Protein AF-A0A4P8PVF9-F1 (afdb_monomer_lite)

Sequence (149 aa):
MHSYWLTDNANLEQFVADELQYGLQVALESQFLSGSGASPQLDGILGVSGIQVQAYANNLLTTTRQAITKAETAGHEPGLFVLSPGDWESLELARTDTVGQLELGRPVDRTARKVWGVPVVVTTALPAKTGALLDLASVGISTDSTASR

Foldseek 3Di:
DDPPPCVVDVVNVVVVVVVVVVVVVVVVLLLQAPFPVPPPGNQHPVNDPPDDDQDDDPAPLVSVVVVCVVCVVVVFHQAEKEAEPVNLVSQQLDDPDPPRARPCHDNDPPVQCDRPNHHYDYDNSDDHPDMDGDRPVPDDDDDPPPPPD

Structure (mmCIF, N/CA/C/O backbone):
data_AF-A0A4P8PVF9-F1
#
_entry.id   AF-A0A4P8PVF9-F1
#
loop_
_atom_site.group_PDB
_atom_site.id
_atom_site.type_symbol
_atom_site.label_atom_id
_atom_site.label_alt_id
_atom_site.label_comp_id
_atom_site.label_asym_id
_atom_site.label_entity_id
_atom_site.label_seq_id
_atom_site.pdbx_PDB_ins_code
_atom_site.Cartn_x
_atom_site.Cartn_y
_atom_site.Cartn_z
_atom_site.occupancy
_atom_site.B_iso_or_equiv
_atom_site.au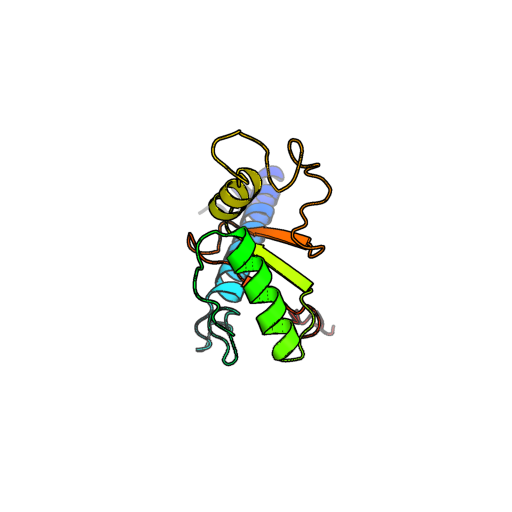th_seq_id
_atom_site.auth_comp_id
_atom_site.auth_asym_id
_atom_site.auth_atom_id
_atom_site.pdbx_PDB_model_num
ATOM 1 N N . MET A 1 1 ? -27.468 13.811 30.538 1.00 46.66 1 MET A N 1
ATOM 2 C CA . MET A 1 1 ? -27.845 14.486 29.283 1.00 46.66 1 MET A CA 1
ATOM 3 C C . MET A 1 1 ? -28.122 13.386 28.249 1.00 46.66 1 MET A C 1
ATOM 5 O O . MET A 1 1 ? -27.206 12.654 27.927 1.00 46.66 1 MET A O 1
ATOM 9 N N . HIS A 1 2 ? -29.393 13.199 27.861 1.00 52.28 2 HIS A N 1
ATOM 10 C CA . HIS A 1 2 ? -29.855 12.553 26.606 1.00 52.28 2 HIS A CA 1
ATOM 11 C C . HIS A 1 2 ? -29.751 11.029 26.360 1.00 52.28 2 HIS A C 1
ATOM 13 O O . HIS A 1 2 ? -29.410 10.627 25.259 1.00 52.28 2 HIS A O 1
ATOM 19 N N . SER A 1 3 ? -30.173 10.161 27.294 1.00 54.78 3 SER A N 1
ATOM 20 C CA . SER A 1 3 ? -30.532 8.765 26.923 1.00 54.78 3 SER A CA 1
ATOM 21 C C . SER A 1 3 ? -31.911 8.674 26.243 1.00 54.78 3 SER A C 1
ATOM 23 O O . SER A 1 3 ? -32.094 7.869 25.335 1.00 54.78 3 SER A O 1
ATOM 25 N N . TYR A 1 4 ? -32.847 9.555 26.617 1.00 53.44 4 TYR A N 1
ATOM 26 C CA . TYR A 1 4 ? -34.208 9.576 26.066 1.00 53.44 4 TYR A CA 1
ATOM 27 C C . TYR A 1 4 ? -34.294 10.058 24.610 1.00 53.44 4 TYR A C 1
ATOM 29 O O . TYR A 1 4 ? -35.262 9.756 23.938 1.00 53.44 4 TYR A O 1
ATOM 37 N N . TRP A 1 5 ? -33.305 10.800 24.103 1.00 55.47 5 TRP A N 1
ATOM 38 C CA . TRP A 1 5 ? -33.324 11.281 22.711 1.00 55.47 5 TRP A CA 1
ATOM 39 C C . TRP A 1 5 ? -32.810 10.253 21.704 1.00 55.47 5 TRP A C 1
ATOM 41 O O . TRP A 1 5 ? -33.183 10.318 20.538 1.00 55.47 5 TRP A O 1
ATOM 51 N N . LEU A 1 6 ? -31.971 9.315 22.154 1.00 56.53 6 LEU A N 1
ATOM 52 C CA . LEU A 1 6 ? -31.525 8.189 21.333 1.00 56.53 6 LEU A CA 1
ATOM 53 C C . LEU A 1 6 ? -32.670 7.185 21.145 1.00 56.53 6 LEU A C 1
ATOM 55 O O . LEU A 1 6 ? -32.959 6.789 20.024 1.00 56.53 6 LEU A O 1
ATOM 59 N N . THR A 1 7 ? -33.406 6.893 22.220 1.00 58.69 7 THR A N 1
ATOM 60 C CA . THR A 1 7 ? -34.521 5.932 22.198 1.00 58.69 7 THR A CA 1
ATOM 61 C C . THR A 1 7 ? -35.754 6.425 21.437 1.00 58.69 7 THR A C 1
ATOM 63 O O . THR A 1 7 ? -36.505 5.612 20.907 1.00 58.69 7 THR A O 1
ATOM 66 N N . ASP A 1 8 ? -35.975 7.741 21.359 1.00 60.78 8 ASP A N 1
ATOM 67 C CA . ASP A 1 8 ? -37.139 8.334 20.674 1.00 60.78 8 ASP A CA 1
ATOM 68 C C . ASP A 1 8 ? -36.931 8.479 19.153 1.00 60.78 8 ASP A C 1
ATOM 70 O O . ASP A 1 8 ? -37.840 8.851 18.410 1.00 60.78 8 ASP A O 1
ATOM 74 N N . ASN A 1 9 ? -35.720 8.206 18.656 1.00 61.75 9 ASN A N 1
ATOM 75 C CA . ASN A 1 9 ? -35.395 8.330 17.242 1.00 61.75 9 ASN A CA 1
ATOM 76 C C . ASN A 1 9 ? -34.541 7.145 16.784 1.00 61.75 9 ASN A C 1
ATOM 78 O O . ASN A 1 9 ? -33.314 7.186 16.837 1.00 61.75 9 ASN A O 1
ATOM 82 N N . ALA A 1 10 ? -35.197 6.106 16.262 1.00 66.31 10 ALA A N 1
ATOM 83 C CA . ALA A 1 10 ? -34.534 4.907 15.737 1.00 66.31 10 ALA A CA 1
ATOM 84 C C . ALA A 1 10 ? -33.422 5.218 14.707 1.00 66.31 10 ALA A C 1
ATOM 86 O O . ALA A 1 10 ? -32.435 4.493 14.613 1.00 66.31 10 ALA A O 1
ATOM 87 N N . ASN A 1 11 ? -33.536 6.339 13.984 1.00 72.06 11 ASN A N 1
ATOM 88 C CA . ASN A 1 11 ? -32.516 6.796 13.040 1.00 72.06 11 ASN A CA 1
ATOM 89 C C . ASN A 1 11 ? -31.221 7.273 13.727 1.00 72.06 11 ASN A C 1
ATOM 91 O O . ASN A 1 11 ? -30.143 7.126 13.156 1.00 72.06 11 ASN A O 1
ATOM 95 N N . LEU A 1 12 ? -31.305 7.849 14.933 1.00 71.88 12 LEU A N 1
ATOM 96 C CA . LEU A 1 12 ? -30.134 8.317 15.683 1.00 71.88 12 LEU A CA 1
ATOM 97 C C . LEU A 1 12 ? -29.354 7.152 16.297 1.00 71.88 12 LEU A C 1
ATOM 99 O O . LEU A 1 12 ? -28.128 7.175 16.269 1.00 71.88 12 LEU A O 1
ATOM 103 N N . GLU A 1 13 ? -30.035 6.127 16.814 1.00 77.25 13 GLU A N 1
ATOM 104 C CA . GLU A 1 13 ? -29.367 4.914 17.310 1.00 77.25 13 GLU A CA 1
ATOM 105 C C . GLU A 1 13 ? -28.602 4.191 16.199 1.00 77.25 13 GLU A C 1
ATOM 107 O O . GLU A 1 13 ? -27.451 3.805 16.403 1.00 77.25 13 GLU A O 1
ATOM 112 N N . GLN A 1 14 ? -29.201 4.070 15.011 1.00 78.19 14 GLN A N 1
ATOM 113 C CA . GLN A 1 14 ? -28.540 3.457 13.862 1.00 78.19 14 GLN A CA 1
ATOM 114 C C . GLN A 1 14 ? -27.335 4.281 13.386 1.00 78.19 14 GLN A C 1
ATOM 116 O O . GLN A 1 14 ? -26.257 3.726 13.207 1.00 78.19 14 GLN A O 1
ATOM 121 N N . PHE A 1 15 ? -27.477 5.607 13.289 1.00 82.06 15 PHE A N 1
ATOM 122 C CA . PHE A 1 15 ? -26.365 6.497 12.943 1.00 82.06 15 PHE A CA 1
ATOM 123 C C . PHE A 1 15 ? -25.193 6.383 13.930 1.00 82.06 15 PHE A C 1
ATOM 125 O O . PHE A 1 15 ? -24.042 6.274 13.517 1.00 82.06 15 PHE A O 1
ATOM 132 N N . VAL A 1 16 ? -25.467 6.363 15.239 1.00 82.62 16 VAL A N 1
ATOM 133 C CA . VAL A 1 16 ? -24.418 6.206 16.260 1.00 82.62 16 VAL A CA 1
ATOM 134 C C . VAL A 1 16 ? -23.756 4.830 16.167 1.00 82.62 16 VAL A C 1
ATOM 136 O O . VAL A 1 16 ? -22.538 4.737 16.307 1.00 82.62 16 VAL A O 1
ATOM 139 N N . ALA A 1 17 ? -24.523 3.765 15.925 1.00 83.06 17 ALA A N 1
ATOM 140 C CA . ALA A 1 17 ? -23.966 2.427 15.748 1.00 83.06 17 ALA A CA 1
ATOM 141 C C . ALA A 1 17 ? -23.040 2.348 14.522 1.00 83.06 17 ALA A C 1
ATOM 143 O O . ALA A 1 17 ? -21.943 1.797 14.633 1.00 83.06 17 ALA A O 1
ATOM 144 N N . ASP A 1 18 ? -23.444 2.941 13.397 1.00 84.25 18 ASP A N 1
ATOM 145 C CA . ASP A 1 18 ? -22.655 2.975 12.163 1.00 84.25 18 ASP A CA 1
ATOM 146 C C . ASP A 1 18 ? -21.354 3.777 12.351 1.00 84.25 18 ASP A C 1
ATOM 148 O O . ASP A 1 18 ? -20.274 3.304 11.992 1.00 84.25 18 ASP A O 1
ATOM 152 N N . GLU A 1 19 ? -21.420 4.942 13.002 1.00 86.31 19 GLU A N 1
ATOM 153 C CA . GLU A 1 19 ? -20.244 5.770 13.306 1.00 86.31 19 GLU A CA 1
ATOM 154 C C . GLU A 1 19 ? -19.276 5.087 14.286 1.00 86.31 19 GLU A C 1
ATOM 156 O O . GLU A 1 19 ? -18.059 5.166 14.117 1.00 86.31 19 GLU A O 1
ATOM 161 N N . LEU A 1 20 ? -19.781 4.370 15.297 1.00 85.88 20 LEU A N 1
ATOM 162 C CA . LEU A 1 20 ? -18.934 3.613 16.227 1.00 85.88 20 LEU A CA 1
ATOM 163 C C . LEU A 1 20 ? -18.241 2.433 15.538 1.00 85.88 20 LEU A C 1
ATOM 165 O O . LEU A 1 20 ? -17.064 2.180 15.800 1.00 85.88 20 LEU A O 1
ATOM 169 N N . GLN A 1 21 ? -18.944 1.721 14.653 1.00 84.56 21 GLN A N 1
ATOM 170 C CA . GLN A 1 21 ? -18.345 0.645 13.862 1.00 84.56 21 GLN A CA 1
ATOM 171 C C . GLN A 1 21 ? -17.288 1.185 12.900 1.00 84.56 21 GLN A C 1
ATOM 173 O O . GLN A 1 21 ? -16.193 0.625 12.823 1.00 84.56 21 GLN A O 1
ATOM 178 N N . TYR A 1 22 ? -17.577 2.292 12.216 1.00 83.56 22 TYR A N 1
ATOM 179 C CA . TYR A 1 22 ? -16.619 2.964 11.345 1.00 83.56 22 TYR A CA 1
ATOM 180 C C . TYR A 1 22 ? -15.387 3.437 12.126 1.00 83.56 22 TYR A C 1
ATOM 182 O O . TYR A 1 22 ? -14.256 3.123 11.755 1.00 83.56 22 TYR A O 1
ATOM 190 N N . GLY A 1 23 ? -15.588 4.110 13.261 1.00 82.75 23 GLY A N 1
ATOM 191 C CA . GLY A 1 23 ? -14.505 4.563 14.131 1.00 82.75 23 GLY A CA 1
ATOM 192 C C . GLY A 1 23 ? -13.631 3.414 14.638 1.00 82.75 23 GLY A C 1
ATOM 193 O O . GLY A 1 23 ? -12.407 3.541 14.664 1.00 82.75 23 GLY A O 1
ATOM 194 N N . LEU A 1 24 ? -14.234 2.268 14.975 1.00 85.50 24 LEU A N 1
ATOM 195 C CA . LEU A 1 24 ? -13.498 1.063 15.359 1.00 85.50 24 LEU A CA 1
ATOM 196 C C . LEU A 1 24 ? -12.661 0.511 14.199 1.00 85.50 24 LEU A C 1
ATOM 198 O O . LEU A 1 24 ? -11.503 0.159 14.412 1.00 85.50 24 LEU A O 1
ATOM 202 N N . GLN A 1 25 ? -13.213 0.452 12.985 1.00 81.44 25 GLN A N 1
ATOM 203 C CA . GLN A 1 25 ? -12.480 -0.009 11.801 1.00 81.44 25 GLN A CA 1
ATOM 204 C C . GLN A 1 25 ? -11.290 0.901 11.484 1.00 81.44 25 GLN A C 1
ATOM 206 O O . GLN A 1 25 ? -10.190 0.403 11.259 1.00 81.44 25 GLN A O 1
ATOM 211 N N . VAL A 1 26 ? -11.475 2.221 11.554 1.00 80.75 26 VAL A N 1
ATOM 212 C CA . VAL A 1 26 ? -10.398 3.204 11.350 1.00 80.75 26 VAL A CA 1
ATOM 213 C C . VAL A 1 26 ? -9.315 3.075 12.425 1.00 80.75 26 VAL A C 1
ATOM 215 O O . VAL A 1 26 ? -8.121 3.093 12.118 1.00 80.75 26 VAL A O 1
ATOM 218 N N . ALA A 1 27 ? -9.709 2.913 13.691 1.00 80.31 27 ALA A N 1
ATOM 219 C CA . ALA A 1 27 ? -8.764 2.704 14.785 1.00 80.31 27 ALA A CA 1
ATOM 220 C C . ALA A 1 27 ? -7.977 1.396 14.607 1.00 80.31 27 ALA A C 1
ATOM 222 O O . ALA A 1 27 ? -6.762 1.378 14.807 1.00 80.31 27 ALA A O 1
ATOM 223 N N . LEU A 1 28 ? -8.648 0.322 14.185 1.00 80.19 28 LEU A N 1
ATOM 224 C CA . LEU A 1 28 ? -8.027 -0.972 13.923 1.00 80.19 28 LEU A CA 1
ATOM 225 C C . LEU A 1 28 ? -7.075 -0.918 12.723 1.00 80.19 28 LEU A C 1
ATOM 227 O O . LEU A 1 28 ? -5.984 -1.468 12.816 1.00 80.19 28 LEU A O 1
ATOM 231 N N . GLU A 1 29 ? -7.425 -0.226 11.636 1.00 75.56 29 GLU A N 1
ATOM 232 C CA . GLU A 1 29 ? -6.534 -0.027 10.484 1.00 75.56 29 GLU A CA 1
ATOM 233 C C . GLU A 1 29 ? -5.267 0.742 10.887 1.00 75.56 29 GLU A C 1
ATOM 235 O O . GLU A 1 29 ? -4.154 0.325 10.563 1.00 75.56 29 GLU A O 1
ATOM 240 N N . SER A 1 30 ? -5.413 1.816 11.670 1.00 77.56 30 SER A N 1
ATOM 241 C CA . SER A 1 30 ? -4.278 2.581 12.206 1.00 77.56 30 SER A CA 1
ATOM 242 C C . SER A 1 30 ? -3.368 1.717 13.083 1.00 77.56 30 SER A C 1
ATOM 244 O O . SER A 1 30 ? -2.140 1.744 12.948 1.00 77.56 30 SER A O 1
ATOM 246 N N . GLN A 1 31 ? -3.973 0.901 13.946 1.00 74.69 31 GLN A N 1
ATOM 247 C CA . GLN A 1 31 ? -3.272 0.004 14.853 1.00 74.69 31 GLN A CA 1
ATOM 248 C C . GLN A 1 31 ? -2.575 -1.147 14.110 1.00 74.69 31 GLN A C 1
ATOM 250 O O . GLN A 1 31 ? -1.447 -1.497 14.450 1.00 74.69 31 GLN A O 1
ATOM 255 N N . PHE A 1 32 ? -3.211 -1.698 13.075 1.00 73.62 32 PHE A N 1
ATOM 256 C CA . PHE A 1 32 ? -2.640 -2.718 12.199 1.00 73.62 32 PHE A CA 1
ATOM 257 C C . PHE A 1 32 ? -1.461 -2.178 11.390 1.00 73.62 32 PHE A C 1
ATOM 259 O O . PHE A 1 32 ? -0.476 -2.882 11.194 1.00 73.62 32 PHE A O 1
ATOM 266 N N . LEU A 1 33 ? -1.526 -0.929 10.928 1.00 71.31 33 LEU A N 1
ATOM 267 C CA . LEU A 1 33 ? -0.447 -0.339 10.141 1.00 71.31 33 LEU A CA 1
ATOM 268 C C . LEU A 1 33 ? 0.723 0.121 11.011 1.00 71.31 33 LEU A C 1
ATOM 270 O O . LEU A 1 33 ? 1.871 -0.203 10.719 1.00 71.31 33 LEU A O 1
ATOM 274 N N . SER A 1 34 ? 0.441 0.868 12.076 1.00 71.56 34 SER A N 1
ATOM 275 C CA . SER A 1 34 ? 1.439 1.670 12.802 1.00 71.56 34 SER A CA 1
ATOM 276 C C . SER A 1 34 ? 1.550 1.357 14.294 1.00 71.56 34 SER A C 1
ATOM 278 O O . SER A 1 34 ? 2.198 2.093 15.038 1.00 71.56 34 SER A O 1
ATOM 280 N N . GLY A 1 35 ? 0.925 0.273 14.744 1.00 71.19 35 GLY A N 1
ATOM 281 C CA . GLY A 1 35 ? 0.974 -0.151 16.129 1.00 71.19 35 GLY A CA 1
ATOM 282 C C . GLY A 1 35 ? 2.394 -0.285 16.683 1.00 71.19 35 GLY A C 1
ATOM 283 O O . GLY A 1 35 ? 3.275 -0.870 16.055 1.00 71.19 35 GLY A O 1
ATOM 284 N N . SER A 1 36 ? 2.620 0.281 17.869 1.00 66.12 36 SER A N 1
ATOM 285 C CA . SER A 1 36 ? 3.939 0.355 18.505 1.00 66.12 36 SER A CA 1
ATOM 286 C C . SER A 1 36 ? 4.381 -0.942 19.192 1.00 66.12 36 SER A C 1
ATOM 288 O O . SER A 1 36 ? 5.495 -0.978 19.711 1.00 66.12 36 SER A O 1
ATOM 290 N N . GLY A 1 37 ? 3.520 -1.966 19.260 1.00 66.00 37 GLY A N 1
ATOM 291 C CA . GLY A 1 37 ? 3.812 -3.237 19.935 1.00 66.00 37 GLY A CA 1
ATOM 292 C C . GLY A 1 37 ? 3.892 -3.171 21.464 1.00 66.00 37 GLY A C 1
ATOM 293 O O . GLY A 1 37 ? 4.073 -4.186 22.137 1.00 66.00 37 GLY A O 1
ATOM 294 N N . ALA A 1 38 ? 3.761 -1.977 22.049 1.00 71.50 38 ALA A N 1
ATOM 295 C CA . ALA A 1 38 ? 3.742 -1.779 23.490 1.00 71.50 38 ALA A CA 1
ATOM 296 C C . ALA A 1 38 ? 2.294 -1.748 23.981 1.00 71.50 38 ALA A C 1
ATOM 298 O O . ALA A 1 38 ? 1.512 -0.929 23.517 1.00 71.50 38 ALA A O 1
ATOM 299 N N . SER A 1 39 ? 1.941 -2.608 24.939 1.00 68.56 39 SER A N 1
ATOM 300 C CA . SER A 1 39 ? 0.583 -2.656 25.502 1.00 68.56 39 SER A CA 1
ATOM 301 C C . SER A 1 39 ? 0.092 -1.258 25.923 1.00 68.56 39 SER A C 1
ATOM 303 O O . SER A 1 39 ? 0.815 -0.577 26.661 1.00 68.56 39 SER A O 1
ATOM 305 N N . PRO A 1 40 ? -1.117 -0.817 25.508 1.00 69.19 40 PRO A N 1
ATOM 306 C CA . PRO A 1 40 ? -2.213 -1.582 24.882 1.00 69.19 40 PRO A CA 1
ATOM 307 C C . PRO A 1 40 ? -2.218 -1.645 23.337 1.00 69.19 40 PRO A C 1
ATOM 309 O O . PRO A 1 40 ? -3.196 -2.106 22.751 1.00 69.19 40 PRO A O 1
ATOM 312 N N . GLN A 1 41 ? -1.180 -1.162 22.658 1.00 72.44 41 GLN A N 1
ATOM 313 C CA . GLN A 1 41 ? -1.082 -1.137 21.198 1.00 72.44 41 GLN A CA 1
ATOM 314 C C . GLN A 1 41 ? -0.634 -2.501 20.630 1.00 72.44 41 GLN A C 1
ATOM 316 O O . GLN A 1 41 ? 0.323 -3.095 21.118 1.00 72.44 41 GLN A O 1
ATOM 321 N N . LEU A 1 42 ? -1.307 -2.979 19.573 1.00 70.06 42 LEU A N 1
ATOM 322 C CA . LEU A 1 42 ? -0.878 -4.126 18.752 1.00 70.06 42 LEU A CA 1
ATOM 323 C C . LEU A 1 42 ? 0.466 -3.852 18.056 1.00 70.06 42 LEU A C 1
ATOM 325 O O . LEU A 1 42 ? 0.834 -2.692 17.853 1.00 70.06 42 LEU A O 1
ATOM 329 N N . ASP A 1 43 ? 1.148 -4.912 17.626 1.00 71.94 43 ASP A N 1
ATOM 330 C CA . ASP A 1 43 ? 2.282 -4.828 16.703 1.00 71.94 43 ASP A CA 1
ATOM 331 C C . ASP A 1 43 ? 1.788 -4.431 15.305 1.00 71.94 43 ASP A C 1
ATOM 333 O O . ASP A 1 43 ? 1.051 -5.173 14.654 1.00 71.94 43 ASP A O 1
ATOM 337 N N . GLY A 1 44 ? 2.170 -3.241 14.843 1.00 69.00 44 GLY A N 1
ATOM 338 C CA . GLY A 1 44 ? 1.840 -2.774 13.502 1.00 69.00 44 GLY A CA 1
ATOM 339 C C . GLY A 1 44 ? 2.729 -3.427 12.451 1.00 69.00 44 GLY A C 1
ATOM 340 O O . GLY A 1 44 ? 3.930 -3.581 12.664 1.00 69.00 44 GLY A O 1
ATOM 341 N N . ILE A 1 45 ? 2.177 -3.732 11.277 1.00 70.06 45 ILE A N 1
ATOM 342 C CA . ILE A 1 45 ? 2.882 -4.375 10.159 1.00 70.06 45 ILE A CA 1
ATOM 343 C C . ILE A 1 45 ? 4.107 -3.583 9.678 1.00 70.06 45 ILE A C 1
ATOM 345 O O . ILE A 1 45 ? 5.050 -4.172 9.157 1.00 70.06 45 ILE A O 1
ATOM 349 N N . LEU A 1 46 ? 4.126 -2.260 9.883 1.00 67.12 46 LEU A N 1
ATOM 350 C CA . LEU A 1 46 ? 5.267 -1.399 9.555 1.00 67.12 46 LEU A CA 1
ATOM 351 C C . LEU A 1 46 ? 6.377 -1.420 10.622 1.00 67.12 46 LEU A C 1
ATOM 353 O O . LEU A 1 46 ? 7.479 -0.944 10.356 1.00 67.12 46 LEU A O 1
ATOM 357 N N . GLY A 1 47 ? 6.094 -1.941 11.819 1.00 59.09 47 GLY A N 1
ATOM 358 C CA . GLY A 1 47 ? 7.027 -2.048 12.944 1.00 59.09 47 GLY A CA 1
ATOM 359 C C . GLY A 1 47 ? 7.564 -3.461 13.193 1.00 59.09 47 GLY A C 1
ATOM 360 O O . GLY A 1 47 ? 8.464 -3.622 14.017 1.00 59.09 47 GLY A O 1
ATOM 361 N N . VAL A 1 48 ? 7.047 -4.481 12.495 1.00 61.53 48 VAL A N 1
ATOM 362 C CA . VAL A 1 48 ? 7.492 -5.874 12.667 1.00 61.53 48 VAL A CA 1
ATOM 363 C C . VAL A 1 48 ? 8.928 -6.046 12.160 1.00 61.53 48 VAL A C 1
ATOM 365 O O . VAL A 1 48 ? 9.335 -5.501 11.133 1.00 61.53 48 VAL A O 1
ATOM 368 N N . SER A 1 49 ? 9.727 -6.825 12.886 1.00 52.44 49 SER A N 1
ATOM 369 C CA . SER A 1 49 ? 11.076 -7.190 12.459 1.00 52.44 49 SER A CA 1
ATOM 370 C C . SER A 1 49 ? 11.034 -8.121 11.236 1.00 52.44 49 SER A C 1
ATOM 372 O O . SER A 1 49 ? 10.197 -9.010 11.140 1.00 52.44 49 SER A O 1
ATOM 374 N N . GLY A 1 50 ? 11.942 -7.916 10.275 1.00 60.34 50 GLY A N 1
ATOM 375 C CA . GLY A 1 50 ? 12.004 -8.716 9.038 1.00 60.34 50 GLY A CA 1
ATOM 376 C C . GLY A 1 50 ? 11.527 -8.000 7.769 1.00 60.34 50 GLY A C 1
ATOM 377 O O . GLY A 1 50 ? 11.590 -8.584 6.687 1.00 60.34 50 GLY A O 1
ATOM 378 N N . ILE A 1 51 ? 11.122 -6.728 7.863 1.00 70.50 51 ILE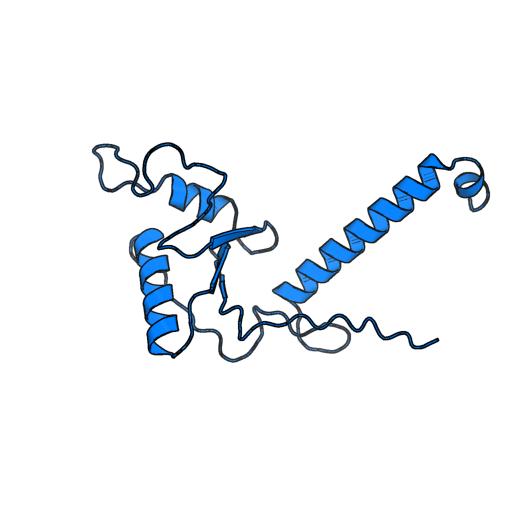 A N 1
ATOM 379 C CA . ILE A 1 51 ? 10.758 -5.916 6.694 1.00 70.50 51 ILE A CA 1
ATOM 380 C C . ILE A 1 51 ? 11.960 -5.760 5.756 1.00 70.50 51 ILE A C 1
ATOM 382 O O . ILE A 1 51 ? 13.015 -5.234 6.119 1.00 70.50 51 ILE A O 1
ATOM 386 N N . GLN A 1 52 ? 11.772 -6.171 4.504 1.00 71.25 52 GLN A N 1
ATOM 387 C CA . GLN A 1 52 ? 12.729 -5.928 3.435 1.00 71.25 52 GLN A CA 1
ATOM 388 C C . GLN A 1 52 ? 12.504 -4.538 2.841 1.00 71.25 52 GLN A C 1
ATOM 390 O O . GLN A 1 52 ? 11.551 -4.304 2.105 1.00 71.25 52 GLN A O 1
ATOM 395 N N . VAL A 1 53 ? 13.418 -3.608 3.116 1.00 79.44 53 VAL A N 1
ATOM 396 C CA . VAL A 1 53 ? 13.351 -2.256 2.543 1.00 79.44 53 VAL A CA 1
ATOM 397 C C . VAL A 1 53 ? 13.883 -2.277 1.112 1.00 79.44 53 VAL A C 1
ATOM 399 O O . VAL A 1 53 ? 15.047 -2.617 0.885 1.00 79.44 53 VAL A O 1
ATOM 402 N N . GLN A 1 54 ? 13.047 -1.922 0.138 1.00 78.75 54 GLN A N 1
ATOM 403 C CA . GLN A 1 54 ? 13.465 -1.677 -1.242 1.00 78.75 54 GLN A CA 1
ATOM 404 C C . GLN A 1 54 ? 13.666 -0.172 -1.442 1.00 78.75 54 GLN A C 1
ATOM 406 O O . GLN A 1 54 ? 12.738 0.611 -1.257 1.00 78.75 54 GLN A O 1
ATOM 411 N N . ALA A 1 55 ? 14.877 0.238 -1.823 1.00 81.19 55 ALA A N 1
ATOM 412 C CA . ALA A 1 55 ? 15.151 1.635 -2.141 1.00 81.19 55 ALA A CA 1
ATOM 413 C C . ALA A 1 55 ? 14.447 2.040 -3.445 1.00 81.19 55 ALA A C 1
ATOM 415 O O . ALA A 1 55 ? 14.356 1.243 -4.385 1.00 81.19 55 ALA A O 1
ATOM 416 N N . TYR A 1 56 ? 13.982 3.290 -3.495 1.00 79.75 56 TYR A N 1
ATOM 417 C CA . TYR A 1 56 ? 13.421 3.876 -4.708 1.00 79.75 56 TYR A CA 1
ATOM 418 C C . TYR A 1 56 ? 14.477 3.894 -5.823 1.00 79.75 56 TYR A C 1
ATOM 420 O O . TYR A 1 56 ? 15.605 4.340 -5.609 1.00 79.75 56 TYR A O 1
ATOM 428 N N . ALA A 1 57 ? 14.107 3.385 -6.998 1.00 78.88 57 ALA A N 1
ATOM 429 C CA . ALA A 1 57 ? 14.955 3.347 -8.183 1.00 78.88 57 ALA A CA 1
ATOM 430 C C . ALA A 1 57 ? 14.781 4.628 -9.025 1.00 78.88 57 ALA A C 1
ATOM 432 O O . ALA A 1 57 ? 14.624 5.721 -8.497 1.00 78.88 57 ALA A O 1
ATOM 433 N N . ASN A 1 58 ? 14.830 4.529 -10.352 1.00 77.44 58 ASN A N 1
ATOM 434 C CA . ASN A 1 58 ? 14.571 5.653 -11.256 1.00 77.44 58 ASN A CA 1
ATOM 435 C C . ASN A 1 58 ? 13.066 5.936 -11.422 1.00 77.44 58 ASN A C 1
ATOM 437 O O . ASN A 1 58 ? 12.670 7.098 -11.493 1.00 77.44 58 ASN A O 1
ATOM 441 N N . ASN A 1 59 ? 12.226 4.897 -11.459 1.00 80.25 59 ASN A N 1
ATOM 442 C CA . ASN A 1 59 ? 10.773 5.032 -11.536 1.00 80.25 59 ASN A CA 1
ATOM 443 C C . ASN A 1 59 ? 10.039 4.032 -10.611 1.00 80.25 59 ASN A C 1
ATOM 445 O O . ASN A 1 59 ? 10.611 3.050 -10.119 1.00 80.25 59 ASN A O 1
ATOM 449 N N . LEU A 1 60 ? 8.753 4.286 -10.342 1.00 79.69 60 LEU A N 1
ATOM 450 C CA . LEU A 1 60 ? 7.929 3.418 -9.487 1.00 79.69 60 LEU A CA 1
ATOM 451 C C . LEU A 1 60 ? 7.748 2.008 -10.079 1.00 79.69 60 LEU A C 1
ATOM 453 O O . LEU A 1 60 ? 7.708 1.027 -9.338 1.00 79.69 60 LEU A O 1
ATOM 457 N N . LEU A 1 61 ? 7.704 1.876 -11.406 1.00 80.81 61 LEU A N 1
ATOM 458 C CA . LEU A 1 61 ? 7.502 0.597 -12.094 1.00 80.81 61 LEU A CA 1
ATOM 459 C C . LEU A 1 61 ? 8.704 -0.352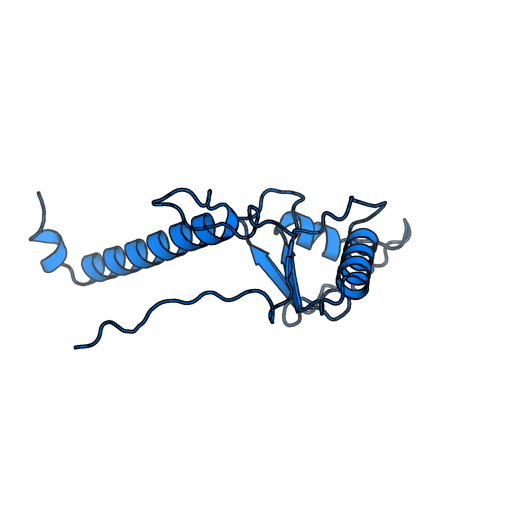 -11.915 1.00 80.81 61 LEU A C 1
ATOM 461 O O . LEU A 1 61 ? 8.555 -1.530 -11.598 1.00 80.81 61 LEU A O 1
ATOM 465 N N . THR A 1 62 ? 9.919 0.176 -12.032 1.00 82.25 62 THR A N 1
ATOM 466 C CA . THR A 1 62 ? 11.168 -0.539 -11.759 1.00 82.25 62 THR A CA 1
ATOM 467 C C . THR A 1 62 ? 11.319 -0.824 -10.276 1.00 82.25 62 THR A C 1
ATOM 469 O O . THR A 1 62 ? 11.760 -1.909 -9.912 1.00 82.25 62 THR A O 1
ATOM 472 N N . THR A 1 63 ? 10.914 0.116 -9.414 1.00 85.06 63 THR A N 1
ATOM 473 C CA . THR A 1 63 ? 10.992 -0.059 -7.957 1.00 85.06 63 THR A CA 1
ATOM 474 C C . THR A 1 63 ? 10.090 -1.210 -7.509 1.00 85.06 63 THR A C 1
ATOM 476 O O . THR A 1 63 ? 10.532 -2.087 -6.772 1.00 85.06 63 THR A O 1
ATOM 479 N N . THR A 1 64 ? 8.853 -1.269 -8.010 1.00 83.56 64 THR A N 1
ATOM 480 C CA . THR A 1 64 ? 7.914 -2.368 -7.723 1.00 83.56 64 THR A CA 1
ATOM 481 C C . THR A 1 64 ? 8.395 -3.704 -8.290 1.00 83.56 64 THR A C 1
ATOM 483 O O . THR A 1 64 ? 8.291 -4.723 -7.608 1.00 83.56 64 THR A O 1
ATOM 486 N N . ARG A 1 65 ? 9.008 -3.725 -9.485 1.00 85.44 65 ARG A N 1
ATOM 487 C CA . ARG A 1 65 ? 9.593 -4.958 -10.040 1.00 85.44 65 ARG A CA 1
ATOM 488 C C . ARG A 1 65 ? 10.767 -5.475 -9.210 1.00 85.44 65 ARG A C 1
ATOM 490 O O . ARG A 1 65 ? 10.866 -6.683 -9.000 1.00 85.44 65 ARG A O 1
ATOM 497 N N . GLN A 1 66 ? 11.633 -4.574 -8.747 1.00 84.50 66 GLN A N 1
ATOM 498 C CA . GLN A 1 66 ? 12.756 -4.905 -7.870 1.00 84.50 66 GLN A CA 1
ATOM 499 C C . GLN A 1 66 ? 12.281 -5.384 -6.497 1.00 84.50 66 GLN A C 1
ATOM 501 O O . GLN A 1 66 ? 12.851 -6.334 -5.971 1.00 84.50 66 GLN A O 1
ATOM 506 N N . ALA A 1 67 ? 11.214 -4.791 -5.948 1.00 83.69 67 ALA A N 1
ATOM 507 C CA . ALA A 1 67 ? 10.602 -5.251 -4.703 1.00 83.69 67 ALA A CA 1
ATOM 508 C C . ALA A 1 67 ? 10.110 -6.704 -4.816 1.00 83.69 67 ALA A C 1
ATOM 510 O O . ALA A 1 67 ? 10.381 -7.503 -3.923 1.00 83.69 67 ALA A O 1
ATOM 511 N N . ILE A 1 68 ? 9.475 -7.063 -5.939 1.00 84.06 68 ILE A N 1
ATOM 512 C CA . ILE A 1 68 ? 9.083 -8.451 -6.230 1.00 84.06 68 ILE A CA 1
ATOM 513 C C . ILE A 1 68 ? 10.306 -9.363 -6.280 1.00 84.06 68 ILE A C 1
ATOM 515 O O . ILE A 1 68 ? 10.344 -10.354 -5.561 1.00 84.06 68 ILE A O 1
ATOM 519 N N . THR A 1 69 ? 11.329 -9.010 -7.068 1.00 85.81 69 THR A N 1
ATOM 520 C CA . THR A 1 69 ? 12.556 -9.819 -7.148 1.00 85.81 69 THR A CA 1
ATOM 521 C C . THR A 1 69 ? 13.171 -10.013 -5.766 1.00 85.81 69 THR A C 1
ATOM 523 O O . THR A 1 69 ? 13.621 -11.105 -5.441 1.00 85.81 69 THR A O 1
ATOM 526 N N . LYS A 1 70 ? 13.173 -8.972 -4.930 1.00 84.94 70 LYS A N 1
ATOM 527 C CA . LYS A 1 70 ? 13.721 -9.038 -3.579 1.00 84.94 70 LYS A CA 1
ATOM 528 C C . LYS A 1 70 ? 12.926 -9.996 -2.687 1.00 84.94 70 LYS A C 1
ATOM 530 O O . LYS A 1 70 ? 13.542 -10.803 -1.993 1.00 84.94 70 LYS A O 1
ATOM 535 N N . ALA A 1 71 ? 11.594 -9.950 -2.744 1.00 84.06 71 ALA A N 1
ATOM 536 C CA . ALA A 1 71 ? 10.729 -10.895 -2.038 1.00 84.06 71 ALA A CA 1
ATOM 537 C C . ALA A 1 71 ? 10.971 -12.343 -2.505 1.00 84.06 71 ALA A C 1
ATOM 539 O O . ALA A 1 71 ? 11.222 -13.214 -1.675 1.00 84.06 71 ALA A O 1
ATOM 540 N N . GLU A 1 72 ? 11.032 -12.573 -3.820 1.00 85.75 72 GLU A N 1
ATOM 541 C CA . GLU A 1 72 ? 11.309 -13.889 -4.413 1.00 85.75 72 GLU A CA 1
ATOM 542 C C . GLU A 1 72 ? 12.691 -14.422 -3.997 1.00 85.75 72 GLU A C 1
ATOM 544 O O . GLU A 1 72 ? 12.821 -15.579 -3.604 1.00 85.75 72 GLU A O 1
ATOM 549 N N . THR A 1 73 ? 13.733 -13.580 -4.010 1.00 85.25 73 THR A N 1
ATOM 550 C CA . THR A 1 73 ? 15.085 -13.979 -3.566 1.00 85.25 73 THR A CA 1
ATOM 551 C C . THR A 1 73 ? 15.162 -14.295 -2.076 1.00 85.25 73 THR A C 1
ATOM 553 O O . THR A 1 73 ? 16.029 -15.063 -1.664 1.00 85.25 73 THR A O 1
ATOM 556 N N . ALA A 1 74 ? 14.264 -13.722 -1.273 1.00 83.56 74 ALA A N 1
ATOM 557 C CA . ALA A 1 74 ? 14.123 -14.037 0.143 1.00 83.56 74 ALA A CA 1
ATOM 558 C C . ALA A 1 74 ? 13.261 -15.294 0.389 1.00 83.56 74 ALA A C 1
ATOM 560 O O . ALA A 1 74 ? 13.153 -15.730 1.531 1.00 83.56 74 ALA A O 1
ATOM 561 N N . GLY A 1 75 ? 12.691 -15.895 -0.663 1.00 82.00 75 GLY A N 1
ATOM 562 C CA . GLY A 1 75 ? 11.858 -17.097 -0.584 1.00 82.00 75 GLY A CA 1
ATOM 563 C C . GLY A 1 75 ? 10.375 -16.831 -0.315 1.00 82.00 75 GLY A C 1
ATOM 564 O O . GLY A 1 75 ? 9.659 -17.769 0.024 1.00 82.00 75 GLY A O 1
ATOM 565 N N . HIS A 1 76 ? 9.913 -15.586 -0.460 1.00 83.06 76 HIS A N 1
ATOM 566 C CA . HIS A 1 76 ? 8.515 -15.199 -0.265 1.00 83.06 76 HIS A CA 1
ATOM 567 C C . HIS A 1 76 ? 7.778 -15.046 -1.597 1.00 83.06 76 HIS A C 1
ATOM 569 O O . HIS A 1 76 ? 8.346 -14.559 -2.578 1.00 83.06 76 HIS A O 1
ATOM 575 N N . GLU A 1 77 ? 6.495 -15.412 -1.621 1.00 83.69 77 GLU A N 1
ATOM 576 C CA . GLU A 1 77 ? 5.634 -15.223 -2.789 1.00 83.69 77 GLU A CA 1
ATOM 577 C C . GLU A 1 77 ? 4.937 -13.847 -2.721 1.00 83.69 77 GLU A C 1
ATOM 579 O O . GLU A 1 77 ? 4.247 -13.544 -1.744 1.00 83.69 77 GLU A O 1
ATOM 584 N N . PRO A 1 78 ? 5.111 -12.970 -3.727 1.00 81.88 78 PRO A N 1
ATOM 585 C CA . PRO A 1 78 ? 4.492 -11.645 -3.744 1.00 81.88 78 PRO A CA 1
ATOM 586 C C . PRO A 1 78 ? 2.967 -11.748 -3.932 1.00 81.88 78 PRO A C 1
ATOM 588 O O . PRO A 1 78 ? 2.485 -12.026 -5.028 1.00 81.88 78 PRO A O 1
ATOM 591 N N . GLY A 1 79 ? 2.194 -11.489 -2.873 1.00 82.69 79 GLY A N 1
ATOM 592 C CA . GLY A 1 79 ? 0.743 -11.713 -2.866 1.00 82.69 79 GLY A CA 1
ATOM 593 C C . GLY A 1 79 ? -0.112 -10.458 -3.050 1.00 82.69 79 GLY A C 1
ATOM 594 O O . GLY A 1 79 ? -1.111 -10.494 -3.767 1.00 82.69 79 GLY A O 1
ATOM 595 N N . LEU A 1 80 ? 0.252 -9.345 -2.410 1.00 83.00 80 LEU A N 1
ATOM 596 C CA . LEU A 1 80 ? -0.545 -8.117 -2.430 1.00 83.00 80 LEU A CA 1
ATOM 597 C C . LEU A 1 80 ? 0.331 -6.871 -2.308 1.00 83.00 80 LEU A C 1
ATOM 599 O O . LEU A 1 80 ? 1.140 -6.759 -1.391 1.00 83.00 80 LEU A O 1
ATOM 603 N N . PHE A 1 81 ? 0.102 -5.890 -3.176 1.00 84.50 81 PHE A N 1
ATOM 604 C CA . PHE A 1 81 ? 0.614 -4.540 -2.978 1.00 84.50 81 PHE A CA 1
ATOM 605 C C . PHE A 1 81 ? -0.390 -3.685 -2.216 1.00 84.50 81 PHE A C 1
ATOM 607 O O . PHE A 1 81 ? -1.573 -3.660 -2.550 1.00 84.50 81 PHE A O 1
ATOM 614 N N . VAL A 1 82 ? 0.098 -2.925 -1.245 1.00 83.56 82 VAL A N 1
ATOM 615 C CA . VAL A 1 82 ? -0.659 -1.885 -0.552 1.00 83.56 82 VAL A CA 1
ATOM 616 C C . VAL A 1 82 ? 0.027 -0.551 -0.824 1.00 83.56 82 VAL A C 1
ATOM 618 O O . VAL A 1 82 ? 1.191 -0.373 -0.466 1.00 83.56 82 VAL A O 1
ATOM 621 N N . LEU A 1 83 ? -0.667 0.364 -1.501 1.00 83.25 83 LEU A N 1
ATOM 622 C CA . LEU A 1 83 ? -0.115 1.643 -1.962 1.00 83.25 83 LEU A CA 1
ATOM 623 C C . LEU A 1 83 ? -0.981 2.828 -1.524 1.00 83.25 83 LEU A C 1
ATOM 625 O O . LEU A 1 83 ? -2.185 2.688 -1.299 1.00 83.25 83 LEU A O 1
ATOM 629 N N . SER A 1 84 ? -0.371 4.013 -1.460 1.00 83.75 84 SER A N 1
ATOM 630 C CA . SER A 1 84 ? -1.117 5.263 -1.306 1.00 83.75 84 SER A CA 1
ATOM 631 C C . SER A 1 84 ? -1.837 5.641 -2.616 1.00 83.75 84 SER A C 1
ATOM 633 O O . SER A 1 84 ? -1.365 5.279 -3.700 1.00 83.75 84 SER A O 1
ATOM 635 N N . PRO A 1 85 ? -2.954 6.396 -2.569 1.00 81.31 85 PRO A N 1
ATOM 636 C CA . PRO A 1 85 ? -3.663 6.815 -3.780 1.00 81.31 85 PRO A CA 1
ATOM 637 C C . PRO A 1 85 ? -2.792 7.615 -4.755 1.00 81.31 85 PRO A C 1
ATOM 639 O O . PRO A 1 85 ? -2.904 7.424 -5.961 1.00 81.31 85 PRO A O 1
ATOM 642 N N . GLY A 1 86 ? -1.902 8.472 -4.243 1.00 81.50 86 GLY A N 1
ATOM 643 C CA . GLY A 1 86 ? -1.018 9.291 -5.079 1.00 81.50 86 GLY A CA 1
ATOM 644 C C . GLY A 1 86 ? 0.093 8.483 -5.756 1.00 81.50 86 GLY A C 1
ATOM 645 O O . GLY A 1 86 ? 0.459 8.764 -6.898 1.00 81.50 86 GLY A O 1
ATOM 646 N N . ASP A 1 87 ? 0.602 7.443 -5.089 1.00 79.88 87 ASP A N 1
ATOM 647 C CA . ASP A 1 87 ? 1.580 6.532 -5.695 1.00 79.88 87 ASP A CA 1
ATOM 648 C C . ASP A 1 87 ? 0.911 5.614 -6.729 1.00 79.88 87 ASP A C 1
ATOM 650 O O . ASP A 1 87 ? 1.504 5.318 -7.767 1.00 79.88 87 ASP A O 1
ATOM 654 N N . TRP A 1 88 ? -0.343 5.211 -6.485 1.00 82.69 88 TRP A N 1
ATOM 655 C CA . TRP A 1 88 ? -1.150 4.472 -7.458 1.00 82.69 88 TRP A CA 1
ATOM 656 C C . TRP A 1 88 ? -1.426 5.297 -8.716 1.00 82.69 88 TRP A C 1
ATOM 658 O O . TRP A 1 88 ? -1.182 4.823 -9.821 1.00 82.69 88 TRP A O 1
ATOM 668 N N . GLU A 1 89 ? -1.846 6.551 -8.558 1.00 79.38 89 GLU A N 1
ATOM 669 C CA . GLU A 1 89 ? -2.021 7.480 -9.678 1.00 79.38 89 GLU A CA 1
ATOM 670 C C . GLU A 1 89 ? -0.711 7.665 -10.457 1.00 79.38 89 GLU A C 1
ATOM 672 O O . GLU A 1 89 ? -0.692 7.605 -11.685 1.00 79.38 89 GLU A O 1
ATOM 677 N N . SER A 1 90 ? 0.410 7.825 -9.752 1.00 80.81 90 SER A N 1
ATOM 678 C CA . SER A 1 90 ? 1.728 7.971 -10.380 1.00 80.81 90 SER A CA 1
ATOM 679 C C . SER A 1 90 ? 2.145 6.727 -11.172 1.00 80.81 90 SER A C 1
ATOM 681 O O . SER A 1 90 ? 2.814 6.854 -12.198 1.00 80.81 90 SER A O 1
ATOM 683 N N . LEU A 1 91 ? 1.749 5.530 -10.723 1.00 78.56 91 LEU A N 1
ATOM 684 C CA . LEU A 1 91 ? 1.916 4.285 -11.475 1.00 78.56 91 LEU A CA 1
ATOM 685 C C . LEU A 1 91 ? 1.007 4.254 -12.707 1.00 78.56 91 LEU A C 1
ATOM 687 O O . LEU A 1 91 ? 1.505 3.987 -13.796 1.00 78.56 91 LEU A O 1
ATOM 691 N N . GLU A 1 92 ? -0.284 4.571 -12.567 1.00 75.31 92 GLU A N 1
ATOM 692 C CA . GLU A 1 92 ? -1.248 4.620 -13.682 1.00 75.31 92 GLU A CA 1
ATOM 693 C C . GLU A 1 92 ? -0.832 5.613 -14.775 1.00 75.31 92 GLU A C 1
ATOM 695 O O . GLU A 1 92 ? -1.040 5.363 -15.963 1.00 75.31 92 GLU A O 1
ATOM 700 N N . LEU A 1 93 ? -0.214 6.726 -14.382 1.00 74.75 93 LEU A N 1
ATOM 701 C CA . LEU A 1 93 ? 0.280 7.766 -15.281 1.00 74.75 93 LEU A CA 1
ATOM 702 C C . LEU A 1 93 ? 1.728 7.543 -15.746 1.00 74.75 93 LEU A C 1
ATOM 704 O O . LEU A 1 93 ? 2.255 8.391 -16.475 1.00 74.75 93 LEU A O 1
ATOM 708 N N . ALA A 1 94 ? 2.375 6.438 -15.354 1.00 71.56 94 ALA A N 1
ATOM 709 C CA . ALA A 1 94 ? 3.744 6.136 -15.755 1.00 71.56 94 ALA A CA 1
ATOM 710 C C . ALA A 1 94 ? 3.844 5.976 -17.282 1.00 71.56 94 ALA A C 1
ATOM 712 O O . ALA A 1 94 ? 3.048 5.278 -17.917 1.00 71.56 94 ALA A O 1
ATOM 713 N N . ARG A 1 95 ? 4.839 6.644 -17.873 1.00 64.12 95 ARG A N 1
ATOM 714 C CA . ARG A 1 95 ? 5.080 6.677 -19.320 1.00 64.12 95 ARG A CA 1
ATOM 715 C C . ARG A 1 95 ? 6.455 6.124 -19.666 1.00 64.12 95 ARG A C 1
ATOM 717 O O . ARG A 1 95 ? 7.413 6.391 -18.943 1.00 64.12 95 ARG A O 1
ATOM 724 N N . THR A 1 96 ? 6.531 5.425 -20.797 1.00 57.28 96 THR A N 1
ATOM 725 C CA . THR A 1 96 ? 7.768 4.850 -21.352 1.00 57.28 96 THR A CA 1
ATOM 726 C C . THR A 1 96 ? 8.777 5.918 -21.742 1.00 57.28 96 THR A C 1
ATOM 728 O O . THR A 1 96 ? 9.975 5.775 -21.508 1.00 57.28 96 THR A O 1
ATOM 731 N N . ASP A 1 97 ? 8.288 7.009 -22.324 1.00 52.97 97 ASP A N 1
ATOM 732 C CA . ASP A 1 97 ? 9.094 8.094 -22.860 1.00 52.97 97 ASP A CA 1
ATOM 733 C C . ASP A 1 97 ? 8.236 9.348 -23.125 1.00 52.97 97 ASP A C 1
ATOM 735 O O . ASP A 1 97 ? 7.008 9.368 -22.973 1.00 52.97 97 ASP A O 1
ATOM 739 N N . THR A 1 98 ? 8.904 10.424 -23.546 1.00 54.19 98 THR A N 1
ATOM 740 C CA . THR A 1 98 ? 8.336 11.729 -23.929 1.00 54.19 98 THR A CA 1
ATOM 741 C C . THR A 1 98 ? 7.298 11.643 -25.067 1.00 54.19 98 THR A C 1
ATOM 743 O O . THR A 1 98 ? 6.716 12.661 -25.436 1.00 54.19 98 THR A O 1
ATOM 746 N N . VAL A 1 99 ? 7.054 10.452 -25.633 1.00 53.97 99 VAL A N 1
ATOM 747 C CA . VAL A 1 99 ? 6.193 10.195 -26.801 1.00 53.97 99 VAL A CA 1
ATOM 748 C C . VAL A 1 99 ? 4.778 9.733 -26.397 1.00 53.97 99 VAL A C 1
ATOM 750 O O . VAL A 1 99 ? 3.876 9.669 -27.231 1.00 53.97 99 VAL A O 1
ATOM 753 N N . GLY A 1 100 ? 4.513 9.535 -25.100 1.00 55.44 100 GLY A N 1
ATOM 754 C CA . GLY A 1 100 ? 3.155 9.628 -24.549 1.00 55.44 100 GLY A CA 1
ATOM 755 C C . GLY A 1 100 ? 2.377 8.321 -24.366 1.00 55.44 100 GLY A C 1
ATOM 756 O O . GLY A 1 100 ? 1.207 8.397 -23.981 1.00 55.44 100 GLY A O 1
ATOM 757 N N . GLN A 1 101 ? 2.989 7.151 -24.573 1.00 59.31 101 GLN A N 1
ATOM 758 C CA . GLN A 1 101 ? 2.354 5.857 -24.281 1.00 59.31 101 GLN A CA 1
ATOM 759 C C . GLN A 1 101 ? 2.370 5.556 -22.772 1.00 59.31 101 GLN A C 1
ATOM 761 O O . GLN A 1 101 ? 3.362 5.817 -22.092 1.00 59.31 101 GLN A O 1
ATOM 766 N N . LEU A 1 102 ? 1.250 5.043 -22.253 1.00 61.16 102 LEU A N 1
ATOM 767 C CA . LEU A 1 102 ? 1.119 4.605 -20.860 1.00 61.16 102 LEU A CA 1
ATOM 768 C C . LEU A 1 102 ? 1.643 3.172 -20.717 1.00 61.16 102 LEU A C 1
ATOM 770 O O . LEU A 1 102 ? 1.229 2.290 -21.470 1.00 61.16 102 LEU A O 1
ATOM 774 N N . GLU A 1 103 ? 2.493 2.938 -19.718 1.00 64.25 103 GLU A N 1
ATOM 775 C CA . GLU A 1 103 ? 3.118 1.633 -19.438 1.00 64.25 103 GLU A CA 1
ATOM 776 C C . GLU A 1 103 ? 2.101 0.556 -19.035 1.00 64.25 103 GLU A C 1
ATOM 778 O O . GLU A 1 103 ? 2.219 -0.609 -19.403 1.00 64.25 103 GLU A O 1
ATOM 783 N N . LEU A 1 104 ? 1.053 0.952 -18.309 1.00 61.41 104 LEU A N 1
ATOM 784 C CA . LEU A 1 104 ? -0.026 0.058 -17.874 1.00 61.41 104 LEU A CA 1
ATOM 785 C C . LEU A 1 104 ? -1.145 -0.095 -18.924 1.00 61.41 104 LEU A C 1
ATOM 787 O O . LEU A 1 104 ? -2.148 -0.761 -18.668 1.00 61.41 104 LEU A O 1
ATOM 791 N N . GLY A 1 105 ? -0.973 0.483 -20.118 1.00 60.47 105 GLY A N 1
ATOM 792 C CA . GLY A 1 105 ? -1.953 0.448 -21.202 1.00 60.47 105 GLY A CA 1
ATOM 793 C C . GLY A 1 105 ? -3.017 1.553 -21.129 1.00 60.47 105 GLY A C 1
ATOM 794 O O . GLY A 1 105 ? -2.875 2.553 -20.429 1.00 60.47 105 GLY A O 1
ATOM 795 N N . ARG A 1 106 ? -4.085 1.398 -21.930 1.00 54.25 106 ARG A N 1
ATOM 796 C CA . ARG A 1 106 ? -5.244 2.321 -21.988 1.00 54.25 106 ARG A CA 1
ATOM 797 C C . ARG A 1 106 ? -5.849 2.501 -20.583 1.00 54.25 106 ARG A C 1
ATOM 799 O O . ARG A 1 106 ? -5.678 1.588 -19.783 1.00 54.25 106 ARG A O 1
ATOM 806 N N . PRO A 1 107 ? -6.563 3.617 -20.296 1.00 50.03 107 PRO A N 1
ATOM 807 C CA . PRO A 1 107 ? -7.041 3.965 -18.955 1.00 50.03 107 PRO A CA 1
ATOM 808 C C . PRO A 1 107 ? -7.593 2.733 -18.249 1.00 50.03 107 PRO A C 1
ATOM 810 O O . PRO A 1 107 ? -8.575 2.150 -18.709 1.00 50.03 107 PRO A O 1
ATOM 813 N N . VAL A 1 108 ? -6.842 2.301 -17.239 1.00 51.41 108 VAL A N 1
ATOM 814 C CA . VAL A 1 108 ? -6.840 0.952 -16.682 1.00 51.41 108 VAL A CA 1
ATOM 815 C C . VAL A 1 108 ? -8.264 0.487 -16.413 1.00 51.41 108 VAL A C 1
ATOM 817 O O . VAL A 1 108 ? -9.082 1.229 -15.864 1.00 51.41 108 VAL A O 1
ATOM 820 N N . ASP A 1 109 ? -8.557 -0.754 -16.796 1.00 49.19 109 ASP A N 1
ATOM 821 C CA . ASP A 1 109 ? -9.760 -1.454 -16.371 1.00 49.19 109 ASP A CA 1
ATOM 822 C C . ASP A 1 109 ? -9.738 -1.500 -14.832 1.00 49.19 109 ASP A C 1
ATOM 824 O O . ASP A 1 109 ? -9.062 -2.328 -14.213 1.00 49.19 109 ASP A O 1
ATOM 828 N N . ARG A 1 110 ? -10.405 -0.520 -14.200 1.00 52.06 110 ARG A N 1
ATOM 829 C CA . ARG A 1 110 ? -10.397 -0.261 -12.745 1.00 52.06 110 ARG A CA 1
ATOM 830 C C . ARG A 1 110 ? -10.809 -1.502 -11.943 1.00 52.06 110 ARG A C 1
ATOM 832 O O . ARG A 1 110 ? -10.571 -1.570 -10.740 1.00 52.06 110 ARG A O 1
ATOM 839 N N . THR A 1 111 ? -11.409 -2.468 -12.625 1.00 51.09 111 THR 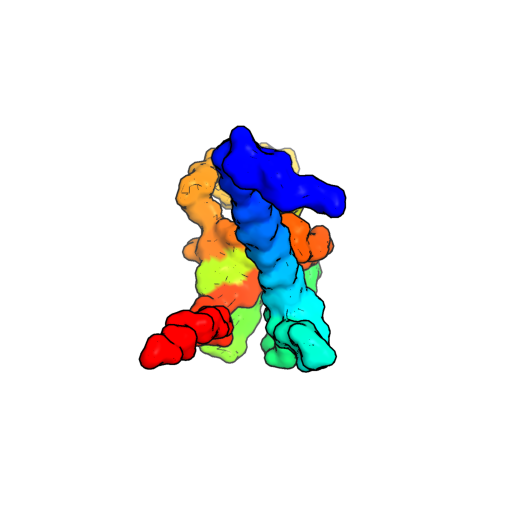A N 1
ATOM 840 C CA . THR A 1 111 ? -11.888 -3.757 -12.145 1.00 51.09 111 THR A CA 1
ATOM 841 C C . THR A 1 111 ? -10.7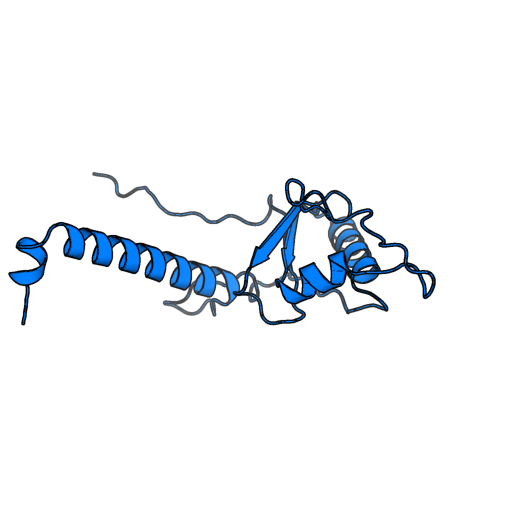68 -4.756 -11.829 1.00 51.09 111 THR A C 1
ATOM 843 O O . THR A 1 111 ? -10.995 -5.664 -11.037 1.00 51.09 111 THR A O 1
ATOM 846 N N . ALA A 1 112 ? -9.557 -4.595 -12.381 1.00 58.84 112 ALA A N 1
ATOM 847 C CA . ALA A 1 112 ? -8.485 -5.589 -12.249 1.00 58.84 112 ALA A CA 1
ATOM 848 C C . ALA A 1 112 ? -7.203 -5.101 -11.556 1.00 58.84 112 ALA A C 1
ATOM 850 O O . ALA A 1 112 ? -6.235 -5.848 -11.618 1.00 58.84 112 ALA A O 1
ATOM 851 N N . ARG A 1 113 ? -7.181 -3.907 -10.926 1.00 71.62 113 ARG A N 1
ATOM 852 C CA . ARG A 1 113 ? -6.033 -3.250 -10.232 1.00 71.62 113 ARG A CA 1
ATOM 853 C C . ARG A 1 113 ? -4.875 -4.200 -9.882 1.00 71.62 113 ARG A C 1
ATOM 855 O O . ARG A 1 113 ? -4.804 -4.735 -8.776 1.00 71.62 113 ARG A O 1
ATOM 862 N N . LYS A 1 114 ? -3.981 -4.418 -10.846 1.00 76.31 114 LYS A N 1
ATOM 863 C CA . LYS A 1 114 ? -2.852 -5.346 -10.752 1.00 76.31 114 LYS A CA 1
ATOM 864 C C . LYS A 1 114 ? -1.626 -4.712 -11.383 1.00 76.31 114 LYS A C 1
ATOM 866 O O . LYS A 1 114 ? -1.725 -4.084 -12.434 1.00 76.31 114 LYS A O 1
ATOM 871 N N . VAL A 1 115 ? -0.472 -4.928 -10.767 1.00 77.56 115 VAL A N 1
ATOM 872 C CA . VAL A 1 115 ? 0.844 -4.531 -11.282 1.00 77.56 115 VAL A CA 1
ATOM 873 C C . VAL A 1 115 ? 1.741 -5.762 -11.238 1.00 77.56 115 VAL A C 1
ATOM 875 O O . VAL A 1 115 ? 1.777 -6.465 -10.234 1.00 77.56 115 VAL A O 1
ATOM 878 N N . TRP A 1 116 ? 2.411 -6.073 -12.353 1.00 79.00 116 TRP A N 1
ATOM 879 C CA . TRP A 1 116 ? 3.222 -7.295 -12.509 1.00 79.00 116 TRP A CA 1
ATOM 880 C C . TRP A 1 116 ? 2.471 -8.607 -12.192 1.00 79.00 116 TRP A C 1
ATOM 882 O O . TRP A 1 116 ? 3.080 -9.592 -11.792 1.00 79.00 116 TRP A O 1
ATOM 892 N N . GLY A 1 117 ? 1.143 -8.626 -12.360 1.00 76.31 117 GLY A N 1
ATOM 893 C CA . GLY A 1 117 ? 0.290 -9.777 -12.028 1.00 76.31 117 GLY A CA 1
ATOM 894 C C . GLY A 1 117 ? -0.165 -9.847 -10.564 1.00 76.31 117 GLY A C 1
ATOM 895 O O . GLY A 1 117 ? -1.073 -10.621 -10.262 1.00 76.31 117 GLY A O 1
ATOM 896 N N . VAL A 1 118 ? 0.374 -8.994 -9.688 1.00 82.25 118 VAL A N 1
ATOM 897 C CA . VAL A 1 118 ? 0.039 -8.917 -8.258 1.00 82.25 118 VAL A CA 1
ATOM 898 C C . VAL A 1 118 ? -1.098 -7.905 -8.043 1.00 82.25 118 VAL A C 1
ATOM 900 O O . VAL A 1 118 ? -1.025 -6.802 -8.595 1.00 82.25 118 VAL A O 1
ATOM 903 N N . PRO A 1 119 ? -2.161 -8.235 -7.282 1.00 85.62 119 PRO A N 1
ATOM 904 C CA . PRO A 1 119 ? -3.238 -7.296 -6.967 1.00 85.62 119 PRO A CA 1
ATOM 905 C C . PRO A 1 119 ? -2.744 -6.109 -6.134 1.00 85.62 119 PRO A C 1
ATOM 907 O O . PRO A 1 119 ? -1.794 -6.224 -5.360 1.00 85.62 119 PRO A O 1
ATOM 910 N N . VAL A 1 120 ? -3.410 -4.965 -6.290 1.00 83.06 120 VAL A N 1
ATOM 911 C CA . VAL A 1 120 ? -3.085 -3.718 -5.593 1.00 83.06 120 VAL A CA 1
ATOM 912 C C . VAL A 1 120 ? -4.302 -3.222 -4.818 1.00 83.06 120 VAL A C 1
ATOM 914 O O . VAL A 1 120 ? -5.366 -2.963 -5.388 1.00 83.06 120 VAL A O 1
ATOM 917 N N . VAL A 1 121 ? -4.124 -3.044 -3.513 1.00 84.00 121 VAL A N 1
ATOM 918 C CA . VAL A 1 121 ? -5.057 -2.367 -2.61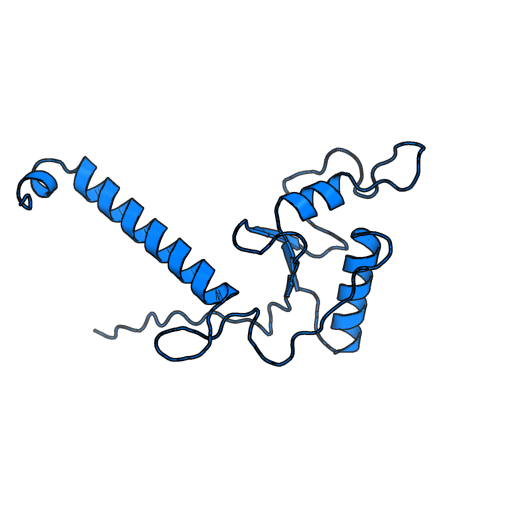3 1.00 84.00 121 VAL A CA 1
ATOM 919 C C . VAL A 1 121 ? -4.538 -0.959 -2.344 1.00 84.00 121 VAL A C 1
ATOM 921 O O . VAL A 1 121 ? -3.349 -0.738 -2.130 1.00 84.00 121 VAL A O 1
ATOM 924 N N . VAL A 1 122 ? -5.449 0.009 -2.375 1.00 81.88 122 VAL A N 1
ATOM 925 C CA . VAL A 1 122 ? -5.134 1.418 -2.142 1.00 81.88 122 VAL A CA 1
ATOM 926 C C . VAL A 1 122 ? -5.695 1.814 -0.783 1.00 81.88 122 VAL A C 1
ATOM 928 O O . VAL A 1 122 ? -6.885 1.616 -0.548 1.00 81.88 122 VAL A O 1
ATOM 931 N N . THR A 1 123 ? -4.862 2.382 0.086 1.00 76.81 123 THR A N 1
ATOM 932 C CA . THR A 1 123 ? -5.275 2.909 1.397 1.00 76.81 123 THR A CA 1
ATOM 933 C C . THR A 1 123 ? -4.696 4.303 1.620 1.00 76.81 123 THR A C 1
ATOM 935 O O . THR A 1 123 ? -3.555 4.591 1.261 1.00 76.81 123 THR A O 1
ATOM 938 N N . THR A 1 124 ? -5.488 5.185 2.227 1.00 76.00 124 THR A N 1
ATOM 939 C CA . THR A 1 124 ? -5.053 6.514 2.679 1.00 76.00 124 THR A CA 1
ATOM 940 C C . THR A 1 124 ? -4.300 6.476 4.004 1.00 76.00 124 THR A C 1
ATOM 942 O O . THR A 1 124 ? -3.746 7.493 4.409 1.00 76.00 124 THR A O 1
ATOM 945 N N . ALA A 1 125 ? -4.296 5.336 4.695 1.00 67.12 125 ALA A N 1
ATOM 946 C CA . ALA A 1 125 ? -3.661 5.197 5.998 1.00 67.12 125 ALA A CA 1
ATOM 947 C C . ALA A 1 125 ? -2.135 4.998 5.904 1.00 67.12 125 ALA A C 1
ATOM 949 O O . ALA A 1 125 ? -1.431 5.158 6.901 1.00 67.12 125 ALA A O 1
ATOM 950 N N . LEU A 1 126 ? -1.599 4.705 4.711 1.00 67.50 126 LEU A N 1
ATOM 951 C CA . LEU A 1 126 ? -0.156 4.708 4.472 1.00 67.50 126 LEU A CA 1
ATOM 952 C C . LEU A 1 126 ? 0.371 6.141 4.269 1.00 67.50 126 LEU A C 1
ATOM 954 O O . LEU A 1 126 ? -0.229 6.912 3.513 1.00 67.50 126 LEU A O 1
ATOM 958 N N . PRO A 1 127 ? 1.519 6.503 4.874 1.00 70.00 127 PRO A N 1
ATOM 959 C CA . PRO A 1 127 ? 2.176 7.770 4.580 1.00 70.00 127 PRO A CA 1
ATOM 960 C C . PRO A 1 127 ? 2.565 7.852 3.097 1.00 70.00 127 PRO A C 1
ATOM 962 O O . PRO A 1 127 ? 2.917 6.853 2.469 1.00 70.00 127 PRO A O 1
ATOM 965 N N . ALA A 1 128 ? 2.517 9.061 2.532 1.00 65.75 128 ALA A N 1
ATOM 966 C CA . ALA A 1 128 ? 2.841 9.287 1.124 1.00 65.75 128 ALA A CA 1
ATOM 967 C C . ALA A 1 128 ? 4.241 8.751 0.766 1.00 65.75 128 ALA A C 1
ATOM 969 O O . ALA A 1 128 ? 5.177 8.890 1.559 1.00 65.75 128 ALA A O 1
ATOM 970 N N . LYS A 1 129 ? 4.394 8.184 -0.442 1.00 68.19 129 LYS A N 1
ATOM 971 C CA . LYS A 1 129 ? 5.629 7.553 -0.950 1.00 68.19 129 LYS A CA 1
ATOM 972 C C . LYS A 1 129 ? 6.047 6.281 -0.212 1.00 68.19 129 LYS A C 1
ATOM 974 O O . LYS A 1 129 ? 7.203 5.868 -0.302 1.00 68.19 129 LYS A O 1
ATOM 979 N N . THR A 1 130 ? 5.119 5.663 0.512 1.00 70.75 130 THR A N 1
ATOM 980 C CA . THR A 1 130 ? 5.336 4.384 1.188 1.00 70.75 130 THR A CA 1
ATOM 981 C C . THR A 1 130 ? 4.396 3.347 0.593 1.00 70.75 130 THR A C 1
ATOM 983 O O . THR A 1 130 ? 3.185 3.552 0.530 1.00 70.75 130 THR A O 1
ATOM 986 N N . GLY A 1 131 ? 4.965 2.228 0.151 1.00 77.12 131 GLY A N 1
ATOM 987 C CA . GLY A 1 131 ? 4.228 1.077 -0.354 1.00 77.12 131 GLY A CA 1
ATOM 988 C C . GLY A 1 131 ? 4.697 -0.194 0.338 1.00 77.12 131 GLY A C 1
ATOM 989 O O . GLY A 1 131 ? 5.889 -0.343 0.607 1.00 77.12 131 GLY A O 1
ATOM 990 N N . ALA A 1 132 ? 3.770 -1.104 0.618 1.00 79.62 132 ALA A N 1
ATOM 991 C CA . ALA A 1 132 ? 4.067 -2.409 1.194 1.00 79.62 132 ALA A CA 1
ATOM 992 C C . ALA A 1 132 ? 3.785 -3.514 0.171 1.00 79.62 132 ALA A C 1
ATOM 994 O O . ALA A 1 132 ? 2.773 -3.481 -0.529 1.00 79.62 132 ALA A O 1
ATOM 995 N N . LEU A 1 133 ? 4.683 -4.495 0.095 1.00 81.25 133 LEU A N 1
ATOM 996 C CA . LEU A 1 133 ? 4.456 -5.756 -0.605 1.00 81.25 133 LEU A CA 1
ATOM 997 C C . LEU A 1 133 ? 4.293 -6.842 0.453 1.00 81.25 133 LEU A C 1
ATOM 999 O O . LEU A 1 133 ? 5.192 -7.051 1.266 1.00 81.25 133 LEU A O 1
ATOM 1003 N N . LEU A 1 134 ? 3.136 -7.491 0.446 1.00 78.50 134 LEU A N 1
ATOM 1004 C CA . LEU A 1 134 ? 2.748 -8.489 1.426 1.00 78.50 134 LEU A CA 1
ATOM 1005 C C . LEU A 1 134 ? 2.744 -9.875 0.792 1.00 78.50 134 LEU A C 1
ATOM 1007 O O . LEU A 1 134 ? 2.183 -10.082 -0.287 1.00 78.50 134 LEU A O 1
ATOM 1011 N N . ASP A 1 135 ? 3.330 -10.820 1.513 1.00 80.19 135 ASP A N 1
ATOM 1012 C CA . ASP A 1 135 ? 3.078 -12.242 1.334 1.00 80.19 135 ASP A CA 1
ATOM 1013 C C . ASP A 1 135 ? 1.868 -12.617 2.202 1.00 80.19 135 ASP A C 1
ATOM 1015 O O . ASP A 1 135 ? 1.920 -12.559 3.434 1.00 80.19 135 ASP A O 1
ATOM 1019 N N . LEU A 1 136 ? 0.759 -12.969 1.550 1.00 72.44 136 LEU A N 1
ATOM 1020 C CA . LEU A 1 136 ? -0.511 -13.267 2.215 1.00 72.44 136 LEU A CA 1
ATOM 1021 C C . LEU A 1 136 ? -0.476 -14.576 3.016 1.00 72.44 136 LEU A C 1
ATOM 1023 O O . LEU A 1 136 ? -1.328 -14.768 3.877 1.00 72.44 136 LEU A O 1
ATOM 1027 N N . ALA A 1 137 ? 0.492 -15.464 2.769 1.00 71.44 137 ALA A N 1
ATOM 1028 C CA . ALA A 1 137 ? 0.688 -16.658 3.590 1.00 71.44 137 ALA A CA 1
ATOM 1029 C C . ALA A 1 137 ? 1.398 -16.336 4.917 1.00 71.44 137 ALA A C 1
ATOM 1031 O O . ALA A 1 137 ? 1.244 -17.062 5.898 1.00 71.44 137 ALA A O 1
ATOM 1032 N N . SER A 1 138 ? 2.151 -15.235 4.951 1.00 63.03 138 SER A N 1
ATOM 1033 C CA . SER A 1 138 ? 2.952 -14.815 6.103 1.00 63.03 138 SER A CA 1
ATOM 1034 C C . SER A 1 138 ? 2.234 -13.801 7.008 1.00 63.03 138 SER A C 1
ATOM 1036 O O . SER A 1 138 ? 2.669 -13.572 8.135 1.00 63.03 138 SER A O 1
ATOM 1038 N N . VAL A 1 139 ? 1.132 -13.195 6.548 1.00 61.34 139 VAL A N 1
ATOM 1039 C CA . VAL A 1 139 ? 0.370 -12.171 7.284 1.00 61.34 139 VAL A CA 1
ATOM 1040 C C . VAL A 1 139 ? -1.020 -12.698 7.638 1.00 61.34 139 VAL A C 1
ATOM 1042 O O . VAL A 1 139 ? -1.831 -12.968 6.757 1.00 61.34 139 VAL A O 1
ATOM 1045 N N . GLY A 1 140 ? -1.322 -12.796 8.934 1.00 58.19 140 GLY A N 1
ATOM 1046 C CA . GLY A 1 140 ? -2.635 -13.206 9.433 1.00 58.19 140 GLY A CA 1
ATOM 1047 C C . GLY A 1 140 ? -3.170 -12.240 10.486 1.00 58.19 140 GLY A C 1
ATOM 1048 O O . GLY A 1 140 ? -2.453 -11.872 11.413 1.00 58.19 140 GLY A O 1
ATOM 1049 N N . ILE A 1 141 ? -4.443 -11.855 10.363 1.00 54.88 141 ILE A N 1
ATOM 1050 C CA . ILE A 1 141 ? -5.190 -11.171 11.425 1.00 54.88 141 ILE A CA 1
ATOM 1051 C C . ILE A 1 141 ? -6.080 -12.223 12.079 1.00 54.88 141 ILE A C 1
ATOM 1053 O O . ILE A 1 141 ? -7.036 -12.700 11.470 1.00 54.88 141 ILE A O 1
ATOM 1057 N N . SER A 1 142 ? -5.757 -12.600 13.315 1.00 58.16 142 SER A N 1
ATOM 1058 C CA . SER A 1 142 ? -6.631 -13.450 14.118 1.00 58.16 142 SER A CA 1
ATOM 1059 C C . SER A 1 142 ? -7.558 -12.555 14.929 1.00 58.16 142 SER A C 1
ATOM 1061 O O . SER A 1 142 ? -7.154 -11.974 15.934 1.00 58.16 142 SER A O 1
ATOM 1063 N N . THR A 1 143 ? -8.799 -12.399 14.476 1.00 51.44 143 THR A N 1
ATOM 1064 C CA . THR A 1 143 ? -9.859 -11.881 15.341 1.00 51.44 143 THR A CA 1
ATOM 1065 C C . THR A 1 143 ? -10.369 -13.050 16.170 1.00 51.44 143 THR A C 1
ATOM 1067 O O . THR A 1 143 ? -10.947 -13.987 15.613 1.00 51.44 143 THR A O 1
ATOM 1070 N N . ASP A 1 144 ? -10.152 -13.023 17.484 1.00 50.16 144 ASP A N 1
ATOM 1071 C CA . ASP A 1 144 ? -10.778 -14.008 18.360 1.00 50.16 144 ASP A CA 1
ATOM 1072 C C . ASP A 1 144 ? -12.297 -13.799 18.318 1.00 50.16 144 ASP A C 1
ATOM 1074 O O . ASP A 1 144 ? -12.816 -12.773 18.753 1.00 50.16 144 ASP A O 1
ATOM 1078 N N . SER A 1 145 ? -13.008 -14.752 17.719 1.00 46.62 145 SER A N 1
ATOM 1079 C CA . SER A 1 145 ? -14.474 -14.787 17.705 1.00 46.62 145 SER A CA 1
ATOM 1080 C C . SER A 1 145 ? -15.029 -15.789 18.721 1.00 46.62 145 SER A C 1
ATOM 1082 O O . SER A 1 145 ? -16.230 -16.058 18.742 1.00 46.62 145 SER A O 1
ATOM 1084 N N . THR A 1 146 ? -14.188 -16.308 19.620 1.00 40.84 146 THR A N 1
ATOM 1085 C CA . THR A 1 146 ? -14.568 -17.307 20.621 1.00 40.84 146 THR A CA 1
ATOM 1086 C C . THR A 1 146 ? -14.931 -16.648 21.948 1.00 40.84 146 THR A C 1
ATOM 1088 O O . THR A 1 146 ? -14.389 -16.965 23.002 1.00 40.84 146 THR A O 1
ATOM 1091 N N . ALA A 1 147 ? -15.936 -15.774 21.933 1.00 43.16 147 ALA A N 1
ATOM 1092 C CA . ALA A 1 147 ? -16.735 -15.577 23.138 1.00 43.16 147 ALA A CA 1
ATOM 1093 C C . ALA A 1 147 ? -17.598 -16.839 23.328 1.00 43.16 147 ALA A C 1
ATOM 1095 O O . ALA A 1 147 ? -18.743 -16.904 22.877 1.00 43.16 147 ALA A O 1
ATOM 1096 N N . SER A 1 148 ? -17.014 -17.887 23.918 1.00 45.44 148 SER A N 1
ATOM 1097 C CA . SER A 1 148 ? -17.745 -19.088 24.317 1.00 45.44 148 SER A CA 1
ATOM 1098 C C . SER A 1 148 ? -18.832 -18.698 25.319 1.00 45.44 148 SER A C 1
ATOM 1100 O O . SER A 1 148 ? -18.530 -18.177 26.394 1.00 45.44 148 SER A O 1
ATOM 1102 N N . ARG A 1 149 ? -20.083 -18.922 24.917 1.00 39.69 149 ARG A N 1
ATOM 1103 C CA . ARG A 1 149 ? -21.262 -18.938 25.787 1.00 39.69 149 ARG A CA 1
ATOM 1104 C C . ARG A 1 149 ? -21.176 -20.036 26.838 1.00 39.69 149 ARG A C 1
ATOM 1106 O O . ARG A 1 149 ? -20.597 -21.097 26.516 1.00 39.69 149 ARG A O 1
#

Secondary structure (DSSP, 8-state):
--SHHHHT-HHHHHHHHHHHHHHHHHHHHHHHHH-BSSTTS-B-TTTSTT--PPPP-SSHHHHHHHHHHHHHHTT----EEEE-HHHHHHHHT-BSSTT--BTT-SS--TTS-EETTEEEEE-TTSPTT--EEE-TTT-----------

Radius of gyration: 20.38 Å; chains: 1; bounding box: 52×34×56 Å

pLDDT: mean 71.4, std 12.09, range [39.69, 86.31]